Protein AF-A0A925VB32-F1 (afdb_monomer)

Foldseek 3Di:
DVQVVVLVVCVVVVHDAADDDDDPDPQQPPQDCSHVLVVLLVVLCVCVVVVDDDQAAEEAHPSRVNSCVSSVHDQDRYEYEDPCACPVHHHYDYDDCPVCVVVVVVDDDDDHPDDNPD

Nearest PDB structures (foldseek):
  6tzy-assembly4_D  TM=5.986E-01  e=8.937E-02  Tetrahymena thermophila
  3ix9-assembly1_A  TM=4.124E-01  e=2.245E+00  Streptococcus pneumoniae
  7ya2-assembly1_A  TM=4.731E-01  e=6.148E+00  Staphylococcus aureus subsp. aureus str. Newman
  2rfl-assembly2_B  TM=4.122E-01  e=8.043E+00  Agrobacterium fabrum str. C58

Solvent-accessible surface area (backbone atoms only — not comparable to full-atom values): 7063 Å² total; per-residue (Å²): 108,70,60,57,53,53,50,51,52,40,54,77,70,67,50,83,77,74,90,77,84,75,77,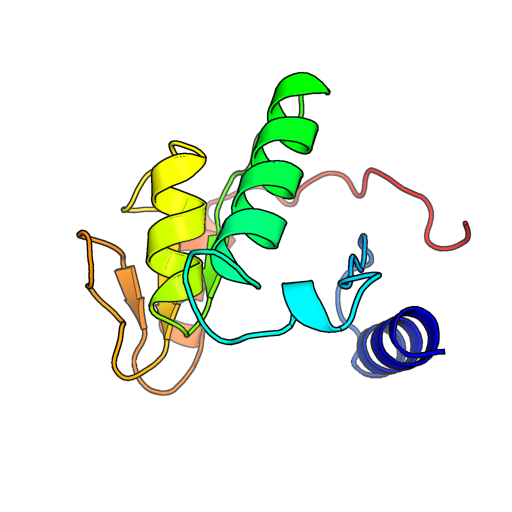92,47,80,69,35,65,39,97,39,56,91,13,36,12,42,53,50,21,54,52,50,45,51,40,46,73,72,70,51,80,83,83,61,49,80,44,55,46,68,37,43,53,51,16,41,53,74,53,66,53,58,35,88,41,24,38,19,36,53,96,43,30,38,52,94,61,22,37,57,29,71,97,53,70,70,81,50,44,69,63,54,74,75,49,80,81,75,77,72,89,60,75,96,84,124

Sequence (118 aa):
WLCEHSRTWLREGGYPPGVVHTTDRHREVAPRVDGVGRFKADFLARLHGAGYRIAAAYGNAATDVWAYAQAGLPVDHTFIIGPHGGDGGTVAIAGDWSAALPWARQHADAAVPIAADQ

Structure (mmCIF, N/CA/C/O backbone):
data_AF-A0A925VB32-F1
#
_entry.id   AF-A0A925VB32-F1
#
loop_
_atom_site.group_PDB
_atom_site.id
_atom_site.type_symbol
_atom_site.label_atom_id
_atom_site.label_alt_id
_atom_site.label_comp_id
_atom_site.label_asym_id
_atom_site.label_entity_id
_atom_site.label_seq_id
_atom_site.pdbx_PDB_ins_code
_atom_site.Cartn_x
_atom_site.Cartn_y
_atom_site.Cartn_z
_atom_site.occupancy
_atom_site.B_iso_or_equiv
_atom_site.auth_seq_id
_atom_site.auth_comp_id
_atom_site.auth_asym_id
_atom_site.auth_atom_id
_atom_site.pdbx_PDB_model_num
ATOM 1 N N . TRP A 1 1 ? 18.145 3.883 8.627 1.00 67.69 1 TRP A N 1
ATOM 2 C CA . TRP A 1 1 ? 18.427 4.756 7.472 1.00 67.69 1 TRP A CA 1
ATOM 3 C C . TRP A 1 1 ? 17.230 4.885 6.527 1.00 67.69 1 TRP A C 1
ATOM 5 O O . TRP A 1 1 ? 16.655 5.961 6.510 1.00 67.69 1 TRP A O 1
ATOM 15 N N . LEU A 1 2 ? 16.786 3.838 5.806 1.00 78.38 2 LEU A N 1
ATOM 16 C CA . LEU A 1 2 ? 15.690 3.984 4.823 1.00 78.38 2 LEU A CA 1
ATOM 17 C C . LEU A 1 2 ? 14.362 4.440 5.459 1.00 78.38 2 LEU A C 1
ATOM 19 O O . LEU A 1 2 ? 13.791 5.427 5.010 1.00 78.38 2 LEU A O 1
ATOM 23 N N . CYS A 1 3 ? 13.921 3.798 6.551 1.00 85.00 3 CYS A N 1
ATOM 24 C CA . CYS A 1 3 ? 12.722 4.224 7.290 1.00 85.00 3 CYS A CA 1
ATOM 25 C C . CYS A 1 3 ? 12.764 5.698 7.700 1.00 85.00 3 CYS A C 1
ATOM 27 O O . CYS A 1 3 ? 11.782 6.412 7.540 1.00 85.00 3 CYS A O 1
ATOM 29 N N . GLU A 1 4 ? 13.892 6.146 8.245 1.00 86.25 4 GLU A N 1
ATOM 30 C CA . GLU A 1 4 ? 14.067 7.514 8.734 1.00 86.25 4 GLU A CA 1
ATOM 31 C C . GLU A 1 4 ? 13.993 8.525 7.588 1.00 86.25 4 GLU A C 1
ATOM 33 O O . GLU A 1 4 ? 13.263 9.50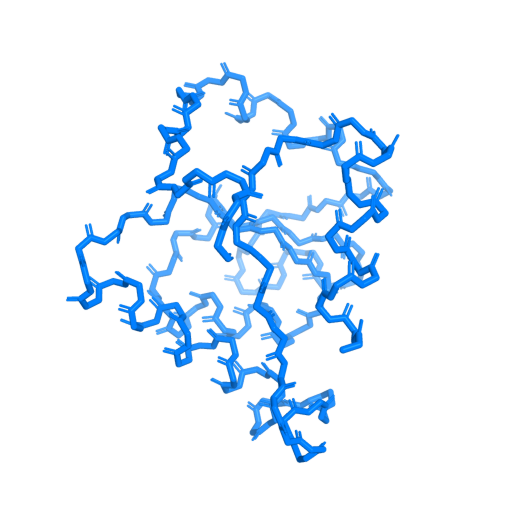8 7.680 1.00 86.25 4 GLU A O 1
ATOM 38 N N . HIS A 1 5 ? 14.672 8.246 6.474 1.00 89.69 5 HIS A N 1
ATOM 39 C CA . HIS A 1 5 ? 14.655 9.123 5.308 1.00 89.69 5 HIS A CA 1
ATOM 40 C C . HIS A 1 5 ? 13.253 9.213 4.687 1.00 89.69 5 HIS A C 1
ATOM 42 O O . HIS A 1 5 ? 12.776 10.307 4.394 1.00 89.69 5 HIS A O 1
ATOM 48 N N . SER A 1 6 ? 12.550 8.081 4.562 1.00 92.25 6 SER A N 1
ATOM 49 C CA . SER A 1 6 ? 11.164 8.050 4.083 1.00 92.25 6 SER A CA 1
ATOM 50 C C . SER A 1 6 ? 10.207 8.806 5.009 1.00 92.25 6 SER A C 1
ATOM 52 O O . SER A 1 6 ? 9.357 9.548 4.525 1.00 92.25 6 SER A O 1
ATOM 54 N N . ARG A 1 7 ? 10.352 8.668 6.336 1.00 91.56 7 ARG A N 1
ATOM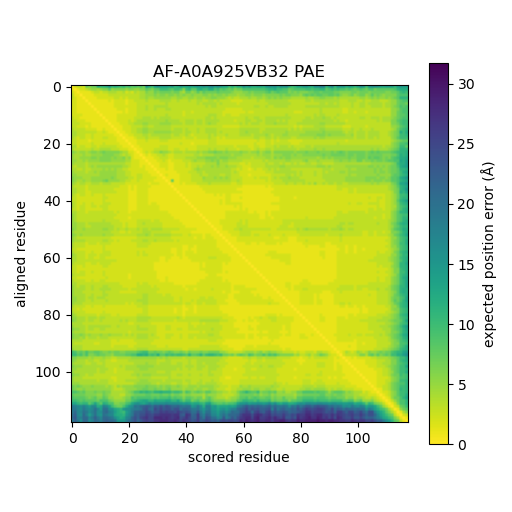 55 C CA . ARG A 1 7 ? 9.544 9.419 7.315 1.00 91.56 7 ARG A CA 1
ATOM 56 C C . ARG A 1 7 ? 9.783 10.922 7.210 1.00 91.56 7 ARG A C 1
ATOM 58 O O . ARG A 1 7 ? 8.820 11.683 7.208 1.00 91.56 7 ARG A O 1
ATOM 65 N N . THR A 1 8 ? 11.042 11.345 7.096 1.00 92.75 8 THR A N 1
ATOM 66 C CA . THR A 1 8 ? 11.391 12.761 6.926 1.00 92.75 8 THR A CA 1
ATOM 67 C C . THR A 1 8 ? 10.775 13.329 5.654 1.00 92.75 8 THR A C 1
ATOM 69 O O . THR A 1 8 ? 10.094 14.346 5.731 1.00 92.75 8 THR A O 1
ATOM 72 N N . TRP A 1 9 ? 10.912 12.630 4.524 1.00 94.81 9 TRP A N 1
ATOM 73 C CA . TRP A 1 9 ? 10.319 13.055 3.255 1.00 94.81 9 TRP A CA 1
ATOM 74 C C . TRP A 1 9 ? 8.788 13.190 3.333 1.00 94.81 9 TRP A C 1
ATOM 76 O O . TRP A 1 9 ? 8.234 14.194 2.890 1.00 94.81 9 TRP A O 1
ATOM 86 N N . LEU A 1 10 ? 8.096 12.225 3.955 1.00 94.44 10 LEU A N 1
ATOM 87 C CA . LEU A 1 10 ? 6.641 12.290 4.158 1.00 94.44 10 LEU A CA 1
ATOM 88 C C . LEU A 1 10 ? 6.239 13.490 5.027 1.00 94.44 10 LEU A C 1
ATOM 90 O O . LEU A 1 10 ? 5.285 14.198 4.710 1.00 94.44 10 LEU A O 1
ATOM 94 N N . ARG A 1 11 ? 6.981 13.750 6.105 1.00 93.06 11 ARG A N 1
ATOM 95 C CA . ARG A 1 11 ? 6.716 14.887 6.992 1.00 93.06 11 ARG A CA 1
ATOM 96 C C . ARG A 1 11 ? 6.926 16.224 6.282 1.00 93.06 11 ARG A C 1
ATOM 98 O O . ARG A 1 11 ? 6.081 17.104 6.395 1.00 93.06 11 ARG A O 1
ATOM 105 N N . GLU A 1 12 ? 8.027 16.378 5.550 1.00 95.44 12 GLU A N 1
ATOM 106 C CA . GLU A 1 12 ? 8.331 17.597 4.783 1.00 95.44 12 GLU A CA 1
ATOM 107 C C . GLU A 1 12 ? 7.321 17.839 3.655 1.00 95.44 12 GLU A C 1
ATOM 109 O O . GLU A 1 12 ? 6.992 18.984 3.357 1.00 95.44 12 GLU A O 1
ATOM 114 N N . GLY A 1 13 ? 6.771 16.767 3.077 1.00 95.75 13 GLY A N 1
ATOM 115 C CA . GLY A 1 13 ? 5.684 16.833 2.101 1.00 95.75 13 GLY A CA 1
ATOM 116 C C . GLY A 1 13 ? 4.300 17.130 2.692 1.00 95.75 13 GLY A C 1
ATOM 117 O O . GLY A 1 13 ? 3.340 17.225 1.932 1.00 95.75 13 GLY A O 1
ATOM 118 N N . GLY A 1 14 ? 4.168 17.255 4.018 1.00 94.56 14 GLY A N 1
ATOM 119 C CA . GLY A 1 14 ? 2.891 17.528 4.684 1.00 94.56 14 GLY A CA 1
ATOM 120 C C . GLY A 1 14 ? 1.912 16.348 4.688 1.00 94.56 14 GLY A C 1
ATOM 121 O O . GLY A 1 14 ? 0.706 16.561 4.814 1.00 94.56 14 GLY A O 1
ATOM 122 N N . TYR A 1 15 ? 2.400 15.111 4.537 1.00 92.00 15 TYR A N 1
ATOM 123 C CA . TYR A 1 15 ? 1.552 13.920 4.604 1.00 92.00 15 TYR A CA 1
ATOM 124 C C . TYR A 1 15 ? 1.056 13.671 6.040 1.00 92.00 15 TYR A C 1
ATOM 126 O O . TYR A 1 15 ? 1.775 13.973 7.000 1.00 92.00 15 TYR A O 1
ATOM 134 N N . PRO A 1 16 ? -0.142 13.076 6.216 1.00 88.69 16 PRO A N 1
ATOM 135 C CA . PRO A 1 16 ? -0.620 12.663 7.531 1.00 88.69 16 PRO A CA 1
ATOM 136 C C . PRO A 1 16 ? 0.378 11.728 8.239 1.00 88.69 16 PRO A C 1
ATOM 138 O O . PRO A 1 16 ? 0.991 10.877 7.585 1.00 88.69 16 PRO A O 1
ATOM 141 N N . PRO A 1 17 ? 0.547 11.847 9.568 1.00 85.75 17 PRO A N 1
ATOM 142 C CA . PRO A 1 17 ? 1.458 10.991 10.322 1.00 85.75 17 PRO A CA 1
ATOM 143 C C . PRO A 1 17 ? 0.998 9.526 10.310 1.00 85.75 17 PRO A C 1
ATOM 145 O O . PRO A 1 17 ? -0.196 9.227 10.343 1.00 8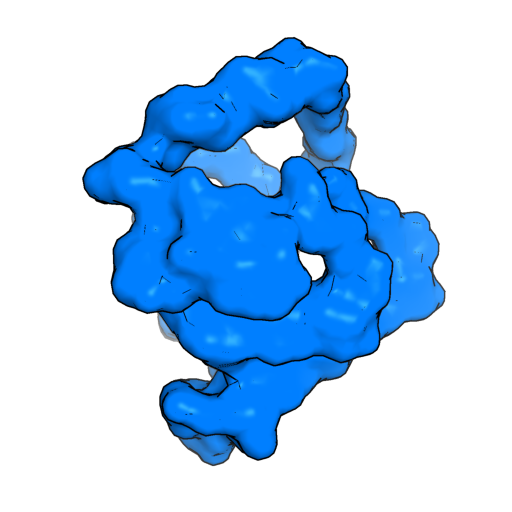5.75 17 PRO A O 1
ATOM 148 N N . GLY A 1 18 ? 1.957 8.598 10.309 1.00 85.81 18 GLY A N 1
ATOM 149 C CA . GLY A 1 18 ? 1.671 7.166 10.300 1.00 85.81 18 GLY A CA 1
ATOM 150 C C . GLY A 1 18 ? 2.921 6.289 10.337 1.00 85.81 18 GLY A C 1
ATOM 151 O O . GLY A 1 18 ? 4.057 6.767 10.305 1.00 85.81 18 GLY A O 1
ATOM 152 N N . VAL A 1 19 ? 2.703 4.974 10.405 1.00 87.88 19 VAL A N 1
ATOM 153 C CA . VAL A 1 19 ? 3.785 3.982 10.440 1.00 87.88 19 VAL A CA 1
ATOM 154 C C . VAL A 1 19 ? 4.409 3.822 9.060 1.00 87.88 19 VAL A C 1
ATOM 156 O O . VAL A 1 19 ? 3.732 3.477 8.096 1.00 87.88 19 VAL A O 1
ATOM 159 N N . VAL A 1 20 ? 5.732 3.961 8.999 1.00 91.25 20 VAL A N 1
ATOM 160 C CA . VAL A 1 20 ? 6.539 3.487 7.868 1.00 91.25 20 VAL A CA 1
ATOM 161 C C . VAL A 1 20 ? 7.172 2.157 8.255 1.00 91.25 20 VAL A C 1
ATOM 163 O O . VAL A 1 20 ? 7.964 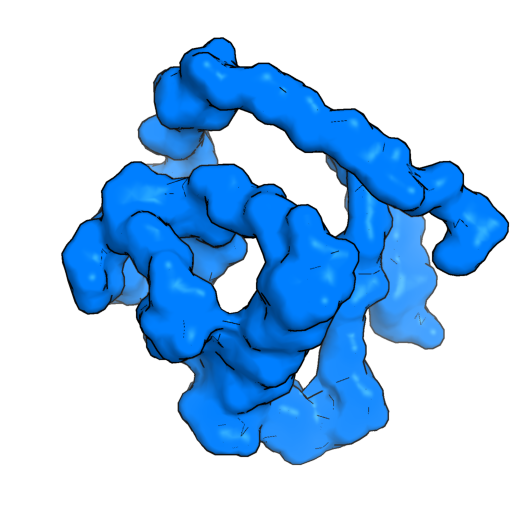2.106 9.203 1.00 91.25 20 VAL A O 1
ATOM 166 N N . HIS A 1 21 ? 6.819 1.104 7.516 1.00 91.00 21 HIS A N 1
ATOM 167 C CA . HIS A 1 21 ? 7.354 -0.246 7.668 1.00 91.00 21 HIS A CA 1
ATOM 168 C C . HIS A 1 21 ? 8.080 -0.657 6.385 1.00 91.00 21 HIS A C 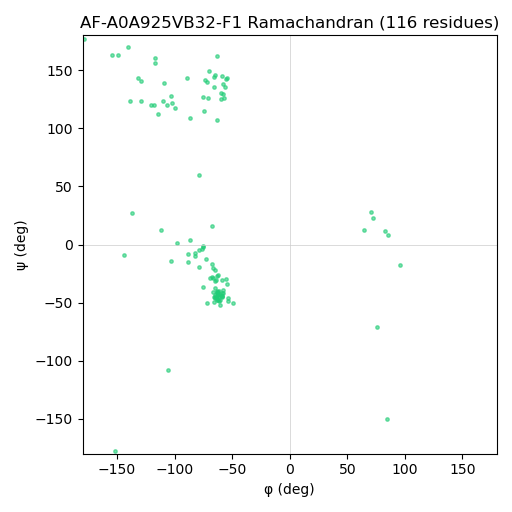1
ATOM 170 O O . HIS A 1 21 ? 7.481 -0.692 5.310 1.00 91.00 21 HIS A O 1
ATOM 176 N N . THR A 1 22 ? 9.373 -0.948 6.493 1.00 92.31 22 THR A N 1
ATOM 177 C CA . THR A 1 22 ? 10.197 -1.410 5.371 1.00 92.31 22 THR A CA 1
ATOM 178 C C . THR A 1 22 ? 10.710 -2.813 5.634 1.00 92.31 22 THR A C 1
ATOM 180 O O . THR A 1 22 ? 10.757 -3.255 6.778 1.00 92.31 22 THR A O 1
ATOM 183 N N . THR A 1 23 ? 11.125 -3.495 4.572 1.00 91.62 23 THR A N 1
ATOM 184 C CA . THR A 1 23 ? 11.809 -4.786 4.665 1.00 91.62 23 THR A CA 1
ATOM 185 C C . THR A 1 23 ? 13.087 -4.674 5.489 1.00 91.62 23 THR A C 1
ATOM 187 O O . THR A 1 23 ? 13.811 -3.685 5.349 1.00 91.62 23 THR A O 1
ATOM 190 N N . ASP A 1 24 ? 13.416 -5.721 6.241 1.00 86.94 24 ASP A N 1
ATOM 191 C CA . ASP A 1 24 ? 14.635 -5.779 7.056 1.00 86.94 24 ASP A CA 1
ATOM 192 C C . ASP A 1 24 ? 15.719 -6.653 6.407 1.00 86.94 24 ASP A C 1
ATOM 194 O O . ASP A 1 24 ? 16.884 -6.625 6.810 1.00 86.94 24 ASP A O 1
ATOM 198 N N . ARG A 1 25 ? 15.357 -7.453 5.391 1.00 88.75 25 ARG A N 1
ATOM 199 C CA . ARG A 1 25 ? 16.274 -8.379 4.709 1.00 88.75 25 ARG A CA 1
ATOM 200 C C . ARG A 1 25 ? 16.228 -8.199 3.198 1.00 88.75 25 ARG A C 1
ATOM 202 O O . ARG A 1 25 ? 15.163 -8.123 2.601 1.00 88.75 25 ARG A O 1
ATOM 209 N N . HIS A 1 26 ? 17.383 -8.285 2.538 1.00 89.81 26 HIS A N 1
ATOM 210 C CA . HIS A 1 26 ? 17.476 -8.162 1.074 1.00 89.81 26 HIS A CA 1
ATOM 211 C C . HIS A 1 26 ? 16.576 -9.136 0.298 1.00 89.81 26 HIS A C 1
ATOM 213 O O . HIS A 1 26 ? 16.045 -8.799 -0.752 1.00 89.81 26 HIS A O 1
ATOM 219 N N . ARG A 1 27 ? 16.360 -10.349 0.811 1.00 89.75 27 ARG A N 1
ATOM 220 C CA . ARG A 1 27 ? 15.471 -11.319 0.152 1.00 89.75 27 ARG A CA 1
ATOM 221 C C . ARG A 1 27 ? 14.011 -10.851 0.080 1.00 89.75 27 ARG A C 1
ATOM 223 O O . ARG A 1 27 ? 13.291 -11.265 -0.820 1.00 89.75 27 ARG A O 1
ATOM 230 N N . GLU A 1 28 ? 13.590 -10.002 1.016 1.00 92.69 28 GLU A N 1
ATOM 231 C CA . GLU A 1 28 ? 12.218 -9.500 1.121 1.00 92.69 28 GLU A CA 1
ATOM 232 C C . GLU A 1 28 ? 11.942 -8.384 0.111 1.00 92.69 28 GLU A C 1
ATOM 234 O O . GLU A 1 28 ? 10.787 -8.148 -0.205 1.00 92.69 28 GLU A O 1
ATOM 239 N N . VAL A 1 29 ? 12.964 -7.720 -0.444 1.00 92.31 29 VAL A N 1
ATOM 240 C CA . VAL A 1 29 ? 12.755 -6.663 -1.454 1.00 92.31 29 VAL A CA 1
ATOM 241 C C . VAL A 1 29 ? 12.548 -7.218 -2.868 1.00 92.31 29 VAL A C 1
ATOM 243 O O . VAL A 1 29 ? 12.175 -6.481 -3.777 1.00 92.31 29 VAL A O 1
ATOM 246 N N . ALA A 1 30 ? 12.769 -8.519 -3.086 1.00 95.00 30 ALA A N 1
ATOM 247 C CA . ALA A 1 30 ? 12.617 -9.114 -4.410 1.00 95.00 30 ALA A CA 1
ATOM 248 C C . ALA A 1 30 ? 11.179 -8.894 -4.941 1.00 95.00 30 ALA A C 1
ATOM 250 O O . ALA A 1 30 ? 10.229 -9.224 -4.221 1.00 95.00 30 ALA A O 1
ATOM 251 N N . PRO A 1 31 ? 10.996 -8.380 -6.179 1.00 94.06 31 PRO A N 1
ATOM 252 C CA . PRO A 1 31 ? 9.696 -7.978 -6.732 1.00 94.06 31 PRO A CA 1
ATOM 253 C C . PRO A 1 31 ? 8.886 -9.191 -7.211 1.00 94.06 31 PRO A C 1
ATOM 255 O O . PRO A 1 31 ? 8.580 -9.359 -8.388 1.00 94.06 31 PRO A O 1
ATOM 258 N N . ARG A 1 32 ? 8.597 -10.092 -6.278 1.00 96.12 32 ARG A N 1
ATOM 259 C CA . ARG A 1 32 ? 7.931 -11.375 -6.487 1.00 96.12 32 ARG A CA 1
ATOM 260 C C . ARG A 1 32 ? 7.134 -11.755 -5.247 1.00 96.12 32 ARG A C 1
ATOM 262 O O . ARG A 1 32 ? 7.340 -11.204 -4.163 1.00 96.12 32 ARG A O 1
ATOM 269 N N . VAL A 1 33 ? 6.217 -12.701 -5.416 1.00 94.75 33 VAL A N 1
ATOM 270 C CA . VAL A 1 33 ? 5.283 -13.123 -4.365 1.00 94.75 33 VAL A CA 1
ATOM 271 C C . VAL A 1 33 ? 6.006 -13.663 -3.129 1.00 94.75 33 VAL A C 1
ATOM 273 O O . VAL A 1 33 ? 5.664 -13.273 -2.023 1.00 94.75 33 VAL A O 1
ATOM 276 N N . ASP A 1 34 ? 7.043 -14.483 -3.287 1.00 94.00 34 ASP A N 1
ATOM 277 C CA . ASP A 1 34 ? 7.841 -15.029 -2.176 1.00 94.00 34 ASP A CA 1
ATOM 278 C C . ASP A 1 34 ? 8.834 -14.020 -1.556 1.00 94.00 34 ASP A C 1
ATOM 280 O O . ASP A 1 34 ? 9.490 -14.337 -0.565 1.00 94.00 34 ASP A O 1
ATOM 284 N N . GLY A 1 35 ? 8.935 -12.810 -2.117 1.00 96.12 35 GLY A N 1
ATOM 285 C CA . GLY A 1 35 ? 9.695 -11.678 -1.582 1.00 96.12 35 GLY A CA 1
ATOM 286 C C . GLY A 1 35 ? 8.771 -10.612 -0.995 1.00 96.12 35 GLY A C 1
ATOM 287 O O . GLY A 1 35 ? 8.162 -10.810 0.059 1.00 96.12 35 GLY A O 1
ATOM 288 N N . VAL A 1 36 ? 8.650 -9.477 -1.690 1.00 96.88 36 VAL A N 1
ATOM 289 C CA . VAL A 1 36 ? 7.934 -8.295 -1.180 1.00 96.88 36 VAL A CA 1
ATOM 290 C C . VAL A 1 36 ? 6.433 -8.533 -1.024 1.00 96.88 36 VAL A C 1
ATOM 292 O O . VAL A 1 36 ? 5.814 -7.958 -0.129 1.00 96.88 36 VAL A O 1
ATOM 295 N N . GLY A 1 37 ? 5.850 -9.420 -1.841 1.00 97.50 37 GLY A N 1
ATOM 296 C CA . GLY A 1 37 ? 4.452 -9.827 -1.692 1.00 97.50 37 GLY A CA 1
ATOM 297 C C . GLY A 1 37 ? 4.206 -10.485 -0.334 1.00 97.50 37 GLY A C 1
ATOM 298 O O . GLY A 1 37 ? 3.341 -10.045 0.423 1.00 97.50 37 GLY A O 1
ATOM 299 N N . ARG A 1 38 ? 5.011 -11.496 0.015 1.00 97.44 38 ARG A N 1
ATOM 300 C CA . ARG A 1 38 ? 4.919 -12.223 1.286 1.00 97.44 38 ARG A CA 1
ATOM 301 C C . ARG A 1 38 ? 5.162 -11.312 2.479 1.00 97.44 38 ARG A C 1
ATOM 303 O O . ARG A 1 38 ? 4.373 -11.343 3.416 1.00 97.44 38 ARG A O 1
ATOM 310 N N . PHE A 1 39 ? 6.189 -10.468 2.407 1.00 97.00 39 PHE A N 1
ATOM 311 C CA . PHE A 1 39 ? 6.478 -9.473 3.440 1.00 97.00 39 PHE A CA 1
ATOM 312 C C . PHE A 1 39 ? 5.258 -8.585 3.739 1.00 97.00 39 PHE A C 1
ATOM 314 O O . PHE A 1 39 ? 4.860 -8.444 4.896 1.00 97.00 39 PHE A O 1
ATOM 321 N N . LYS A 1 40 ? 4.616 -8.039 2.696 1.00 97.69 40 LYS A N 1
ATOM 322 C CA . LYS A 1 40 ? 3.408 -7.214 2.842 1.00 97.69 40 LYS A CA 1
ATOM 323 C C . LYS A 1 40 ? 2.245 -8.016 3.429 1.00 97.69 40 LYS A C 1
ATOM 325 O O . LYS A 1 40 ? 1.627 -7.557 4.384 1.00 97.69 40 LYS A O 1
ATOM 330 N N . ALA A 1 41 ? 1.974 -9.214 2.910 1.00 97.75 41 ALA A N 1
ATOM 331 C CA . ALA A 1 41 ? 0.887 -10.064 3.399 1.00 97.75 41 ALA A CA 1
ATOM 332 C C . ALA A 1 41 ? 1.046 -10.419 4.889 1.00 97.75 41 ALA A C 1
ATOM 334 O O . ALA A 1 41 ? 0.090 -10.307 5.655 1.00 97.75 41 ALA A O 1
ATOM 335 N N . ASP A 1 42 ? 2.259 -10.785 5.315 1.00 96.31 42 ASP A N 1
ATOM 336 C CA . ASP A 1 42 ? 2.552 -11.127 6.711 1.00 96.31 42 ASP A CA 1
ATOM 337 C C . ASP A 1 42 ? 2.379 -9.910 7.640 1.00 96.31 42 ASP A C 1
ATOM 339 O O . ASP A 1 42 ? 1.849 -10.040 8.747 1.00 96.31 42 ASP A O 1
ATOM 343 N N . PHE A 1 43 ? 2.755 -8.706 7.191 1.00 95.88 43 PHE A N 1
ATOM 344 C CA . PHE A 1 43 ? 2.527 -7.480 7.959 1.00 95.88 43 PHE A CA 1
ATOM 345 C C . PHE A 1 43 ? 1.034 -7.149 8.111 1.00 95.88 43 PHE A C 1
ATOM 347 O O . PHE A 1 43 ? 0.582 -6.858 9.219 1.00 95.88 43 PHE A O 1
ATOM 354 N N . LEU A 1 44 ? 0.249 -7.243 7.034 1.00 96.62 44 LEU A N 1
ATOM 355 C CA . LEU A 1 44 ? -1.201 -7.009 7.083 1.00 96.62 44 LEU A CA 1
ATOM 356 C C . LEU A 1 44 ? -1.897 -8.026 8.002 1.00 96.62 44 LEU A C 1
ATOM 358 O O . LEU A 1 44 ? -2.735 -7.648 8.820 1.00 96.62 44 LEU A O 1
ATOM 362 N N . ALA A 1 45 ? -1.492 -9.299 7.945 1.00 95.31 45 ALA A N 1
ATOM 363 C CA . ALA A 1 45 ? -1.989 -10.334 8.848 1.00 95.31 45 ALA A CA 1
ATOM 364 C C . ALA A 1 45 ? -1.660 -10.026 10.320 1.00 95.31 45 ALA A C 1
ATOM 366 O O . ALA A 1 45 ? -2.507 -10.208 11.197 1.00 95.31 45 ALA A O 1
ATOM 367 N N . ARG A 1 46 ? -0.460 -9.502 10.604 1.00 94.75 46 ARG A N 1
ATOM 368 C CA . ARG A 1 46 ? -0.081 -9.048 11.951 1.00 94.75 46 ARG A CA 1
ATOM 369 C C . ARG A 1 46 ? -0.950 -7.882 12.432 1.00 94.75 46 ARG A C 1
ATOM 371 O O . ARG A 1 46 ? -1.324 -7.872 13.602 1.00 94.75 46 ARG A O 1
ATOM 378 N N . LEU A 1 47 ? -1.286 -6.925 11.564 1.00 93.62 47 LEU A N 1
ATOM 379 C CA . LEU A 1 47 ? -2.194 -5.825 11.913 1.00 93.62 47 LEU A CA 1
ATOM 380 C C . LEU A 1 47 ? -3.598 -6.342 12.249 1.00 93.62 47 LEU A C 1
ATOM 382 O O . LEU A 1 47 ? -4.143 -5.972 13.289 1.00 93.62 47 LEU A O 1
ATOM 386 N N . HIS A 1 48 ? -4.147 -7.250 11.439 1.00 92.88 48 HIS A N 1
ATOM 387 C CA . HIS A 1 48 ? -5.424 -7.905 11.742 1.00 92.88 48 HIS A CA 1
ATOM 388 C C . HIS A 1 48 ? -5.380 -8.665 13.074 1.00 92.88 48 HIS A C 1
ATOM 390 O O . HIS A 1 48 ? -6.275 -8.507 13.901 1.00 92.88 48 HIS A O 1
ATOM 396 N N . GLY A 1 49 ? -4.313 -9.430 13.328 1.00 93.38 49 GLY A N 1
ATOM 397 C CA . GLY A 1 49 ? -4.124 -10.145 14.594 1.00 93.38 49 GLY A CA 1
ATOM 398 C C . GLY A 1 49 ? -4.017 -9.227 15.818 1.00 93.38 49 GLY A C 1
ATOM 399 O O . GLY A 1 49 ? -4.373 -9.636 16.919 1.00 93.38 49 GLY A O 1
ATOM 400 N N . ALA A 1 50 ? -3.577 -7.981 15.631 1.00 93.12 50 ALA A N 1
ATOM 401 C CA . ALA A 1 50 ? -3.542 -6.950 16.667 1.00 93.12 50 ALA A CA 1
ATOM 402 C C . ALA A 1 50 ? -4.860 -6.153 16.795 1.00 93.12 50 ALA A C 1
ATOM 404 O O . ALA A 1 50 ? -4.931 -5.217 17.588 1.00 93.12 50 ALA A O 1
ATOM 405 N N . GLY A 1 51 ? -5.904 -6.511 16.038 1.00 92.56 51 GLY A N 1
ATOM 406 C CA . GLY A 1 51 ? -7.226 -5.883 16.104 1.00 92.56 51 GLY A CA 1
ATOM 407 C C . GLY A 1 51 ? -7.389 -4.629 15.242 1.00 92.56 51 GLY A C 1
ATOM 408 O O . GLY A 1 51 ? -8.420 -3.962 15.330 1.00 92.56 51 GLY A O 1
ATOM 409 N N . TYR A 1 52 ? -6.411 -4.295 14.394 1.00 91.06 52 TYR A N 1
ATOM 410 C CA . TYR A 1 52 ? -6.565 -3.195 13.446 1.00 91.06 52 TYR A CA 1
ATOM 411 C C . TYR A 1 52 ? -7.501 -3.590 12.306 1.00 91.06 52 TYR A C 1
ATOM 413 O O . TYR A 1 52 ? -7.438 -4.700 11.778 1.00 91.06 52 TYR A O 1
ATOM 421 N N . ARG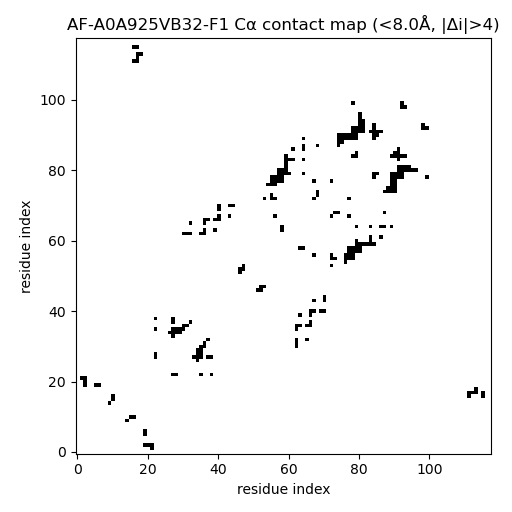 A 1 53 ? -8.325 -2.635 11.874 1.00 91.31 53 ARG A N 1
ATOM 422 C CA . ARG A 1 53 ? -9.132 -2.744 10.659 1.00 91.31 53 ARG A CA 1
ATOM 423 C C . ARG A 1 53 ? -8.481 -1.934 9.547 1.00 91.31 53 ARG A C 1
ATOM 425 O O . ARG A 1 53 ? -8.319 -0.723 9.682 1.00 91.31 53 ARG A O 1
ATOM 432 N N . ILE A 1 54 ? -8.160 -2.591 8.439 1.00 93.00 54 ILE A N 1
ATOM 433 C CA . ILE A 1 54 ? -7.623 -1.933 7.247 1.00 93.00 54 ILE A CA 1
ATOM 434 C C . ILE A 1 54 ? -8.810 -1.467 6.404 1.00 93.00 54 ILE A C 1
ATOM 436 O O . ILE A 1 54 ? -9.558 -2.280 5.871 1.00 93.00 54 ILE A O 1
ATOM 440 N N . ALA A 1 55 ? -9.038 -0.153 6.358 1.00 93.75 55 ALA A N 1
ATOM 441 C CA . ALA A 1 55 ? -10.210 0.417 5.691 1.00 93.75 55 ALA A CA 1
ATOM 442 C C . ALA A 1 55 ? -10.088 0.409 4.159 1.00 93.75 55 ALA A C 1
ATOM 444 O O . ALA A 1 55 ? -11.084 0.179 3.477 1.00 93.75 55 ALA A O 1
ATOM 445 N N . ALA A 1 56 ? -8.877 0.649 3.655 1.00 95.88 56 ALA A N 1
ATOM 446 C CA . ALA A 1 56 ? -8.516 0.597 2.244 1.00 95.88 56 ALA A CA 1
ATOM 447 C C . ALA A 1 56 ? -7.023 0.309 2.077 1.00 95.88 56 ALA A C 1
ATOM 449 O O . ALA A 1 56 ? -6.235 0.493 3.010 1.00 95.88 56 ALA A O 1
ATOM 450 N N . ALA A 1 57 ? -6.643 -0.101 0.870 1.00 97.31 57 ALA A N 1
ATOM 451 C CA . ALA A 1 57 ? -5.260 -0.329 0.480 1.00 97.31 57 ALA A CA 1
ATOM 452 C C . ALA A 1 57 ? -4.949 0.337 -0.864 1.00 97.31 57 ALA A C 1
ATOM 454 O O . ALA A 1 57 ? -5.787 0.354 -1.761 1.00 97.31 57 ALA A O 1
ATOM 455 N N . TYR A 1 58 ? -3.735 0.874 -0.993 1.00 97.81 58 TYR A N 1
ATOM 456 C CA . TYR A 1 58 ? -3.263 1.596 -2.173 1.00 97.81 58 TYR A CA 1
ATOM 457 C C . TYR A 1 58 ? -1.915 1.020 -2.604 1.00 97.81 58 TYR A C 1
ATOM 459 O O . TYR A 1 58 ? -0.980 0.993 -1.802 1.00 97.81 58 TYR A O 1
ATOM 467 N N . GLY A 1 59 ? -1.810 0.574 -3.854 1.00 97.94 59 GLY A N 1
ATOM 468 C CA . GLY A 1 59 ? -0.607 -0.067 -4.390 1.00 97.94 59 GLY A CA 1
ATOM 469 C C . GLY A 1 59 ? -0.451 0.129 -5.894 1.00 97.94 59 GLY A C 1
ATOM 470 O O . GLY A 1 59 ? -1.240 0.824 -6.530 1.00 97.94 59 GLY A O 1
ATOM 471 N N . ASN A 1 60 ? 0.585 -0.463 -6.479 1.00 98.06 60 ASN A N 1
ATOM 472 C CA . ASN A 1 60 ? 0.910 -0.263 -7.896 1.00 98.06 60 ASN A CA 1
ATOM 473 C C . ASN A 1 60 ? 1.464 -1.511 -8.599 1.00 98.06 60 ASN A C 1
ATOM 475 O O . ASN A 1 60 ? 1.650 -1.499 -9.814 1.00 98.06 60 ASN A O 1
ATOM 479 N N . ALA A 1 61 ? 1.769 -2.573 -7.855 1.00 98.06 61 ALA A N 1
ATOM 480 C CA . ALA A 1 61 ? 2.391 -3.777 -8.386 1.00 98.06 61 ALA A CA 1
ATOM 481 C C . ALA A 1 61 ? 1.485 -5.005 -8.243 1.00 98.06 61 ALA A C 1
ATOM 483 O O . ALA A 1 61 ? 0.688 -5.103 -7.311 1.00 98.06 61 ALA A O 1
ATOM 484 N N . ALA A 1 62 ? 1.699 -6.019 -9.085 1.00 98.12 62 ALA A N 1
ATOM 485 C CA . ALA A 1 62 ? 1.046 -7.323 -8.929 1.00 98.12 62 ALA A CA 1
ATOM 486 C C . ALA A 1 62 ? 1.288 -7.954 -7.540 1.00 98.12 62 ALA A C 1
ATOM 488 O O . ALA A 1 62 ? 0.440 -8.673 -7.014 1.00 98.12 62 ALA A O 1
ATOM 489 N N . THR A 1 63 ? 2.427 -7.662 -6.900 1.00 98.44 63 THR A N 1
ATOM 490 C CA . THR A 1 63 ? 2.703 -8.110 -5.525 1.00 98.44 63 THR A CA 1
ATOM 491 C C . THR A 1 63 ? 1.804 -7.445 -4.485 1.00 98.44 63 THR A C 1
ATOM 493 O O . THR A 1 63 ? 1.558 -8.054 -3.448 1.00 98.44 63 THR A O 1
ATOM 496 N N . ASP A 1 64 ? 1.322 -6.224 -4.743 1.00 98.56 64 ASP A N 1
ATOM 497 C CA . ASP A 1 64 ? 0.357 -5.535 -3.877 1.00 98.56 64 ASP A CA 1
ATOM 498 C C . ASP A 1 64 ? -1.012 -6.191 -3.990 1.00 98.56 64 ASP A C 1
ATOM 500 O O . ASP A 1 64 ? -1.574 -6.594 -2.977 1.00 98.56 64 ASP A O 1
ATOM 504 N N . VAL A 1 65 ? -1.485 -6.393 -5.227 1.00 98.50 65 VAL A N 1
ATOM 505 C CA . VAL A 1 65 ? -2.731 -7.121 -5.529 1.00 98.50 65 VAL A CA 1
ATOM 506 C C . VAL A 1 65 ? -2.751 -8.456 -4.785 1.00 98.50 65 VAL A C 1
ATOM 508 O O . VAL A 1 65 ? -3.695 -8.757 -4.055 1.00 98.50 65 VAL A O 1
ATOM 511 N N . TRP A 1 66 ? -1.671 -9.232 -4.912 1.00 98.56 66 TRP A N 1
ATOM 512 C CA . TRP A 1 66 ? -1.542 -10.510 -4.223 1.00 98.56 66 TRP A CA 1
ATOM 513 C C . TRP A 1 66 ? -1.552 -10.354 -2.697 1.00 98.56 66 TRP A C 1
ATOM 515 O O . TRP A 1 66 ? -2.291 -11.061 -2.017 1.00 98.56 66 TRP A O 1
ATOM 525 N N . ALA A 1 67 ? -0.771 -9.426 -2.137 1.00 98.50 67 ALA A N 1
ATOM 526 C CA . ALA A 1 67 ? -0.678 -9.253 -0.688 1.00 98.50 67 ALA A CA 1
ATOM 527 C C . ALA A 1 67 ? -2.014 -8.832 -0.056 1.00 98.50 67 ALA A C 1
ATOM 529 O O . ALA A 1 67 ? -2.387 -9.351 0.997 1.00 98.50 67 ALA A O 1
ATOM 530 N N . TYR A 1 68 ? -2.746 -7.927 -0.707 1.00 98.44 68 TYR A N 1
ATOM 531 C CA . TYR A 1 68 ? -4.058 -7.467 -0.256 1.00 98.44 68 TYR A CA 1
ATOM 532 C C . TYR A 1 68 ? -5.105 -8.581 -0.326 1.00 98.44 68 TYR A C 1
ATOM 534 O O . TYR A 1 68 ? -5.859 -8.764 0.632 1.00 98.44 68 TYR A O 1
ATOM 542 N N . ALA A 1 69 ? -5.090 -9.391 -1.390 1.00 98.06 69 ALA A N 1
ATOM 543 C CA . ALA A 1 69 ? -5.955 -10.562 -1.506 1.00 98.06 69 ALA A CA 1
ATOM 544 C C . ALA A 1 69 ? -5.670 -11.600 -0.405 1.00 98.06 69 ALA A C 1
ATOM 546 O O . ALA A 1 69 ? -6.597 -12.098 0.231 1.00 98.06 69 ALA A O 1
ATOM 547 N N . GLN A 1 70 ? -4.395 -11.877 -0.108 1.00 97.81 70 GLN A N 1
ATOM 548 C CA . GLN A 1 70 ? -4.015 -12.792 0.976 1.00 97.81 70 GLN A CA 1
ATOM 549 C C . GLN A 1 70 ? -4.424 -12.289 2.362 1.00 97.81 70 GLN A C 1
ATOM 551 O O . GLN A 1 70 ? -4.707 -13.095 3.246 1.00 97.81 70 GLN A O 1
ATOM 556 N N . ALA A 1 71 ? -4.457 -10.971 2.555 1.00 95.62 71 ALA A N 1
ATOM 557 C CA . ALA A 1 71 ? -4.952 -10.353 3.777 1.00 95.62 71 ALA A CA 1
ATOM 558 C C . ALA A 1 71 ? -6.491 -10.306 3.850 1.00 95.62 71 ALA A C 1
ATOM 560 O O . ALA A 1 71 ? -7.028 -9.898 4.878 1.00 95.62 71 ALA A O 1
ATOM 561 N N . GLY A 1 72 ? -7.202 -10.732 2.797 1.00 95.38 72 GLY A N 1
ATOM 562 C CA . GLY A 1 72 ? -8.663 -10.724 2.737 1.00 95.38 72 GLY A CA 1
ATOM 563 C C . GLY A 1 72 ? -9.259 -9.321 2.625 1.00 95.38 72 GLY A C 1
ATOM 564 O O . GLY A 1 72 ? -10.366 -9.094 3.111 1.00 95.38 72 GLY A O 1
ATOM 565 N N . LEU A 1 73 ? -8.525 -8.367 2.041 1.00 96.75 73 LEU A N 1
ATOM 566 C CA . LEU A 1 73 ? -9.026 -7.005 1.875 1.00 96.75 73 LEU A CA 1
ATOM 567 C C . LEU A 1 73 ? -10.115 -6.948 0.790 1.00 96.75 73 LEU A C 1
ATOM 569 O O . LEU A 1 73 ? -9.964 -7.596 -0.249 1.00 96.75 73 LEU A O 1
ATOM 573 N N . PRO A 1 74 ? -11.197 -6.169 0.993 1.00 96.25 74 PRO A N 1
ATOM 574 C CA . PRO A 1 74 ? -12.222 -5.976 -0.026 1.00 96.25 74 PRO A CA 1
ATOM 575 C C . PRO A 1 74 ? -11.628 -5.357 -1.295 1.00 96.25 74 PRO A C 1
ATOM 577 O O . PRO A 1 74 ? -10.903 -4.358 -1.242 1.00 96.25 74 PRO A O 1
ATOM 580 N N . VAL A 1 75 ? -11.922 -5.959 -2.446 1.00 97.50 75 VAL A N 1
ATOM 581 C CA . VAL A 1 75 ? -11.341 -5.544 -3.733 1.00 97.50 75 VAL A CA 1
ATOM 582 C C . VAL A 1 75 ? -11.862 -4.180 -4.196 1.00 97.50 75 VAL A C 1
ATOM 584 O O . VAL A 1 75 ? -11.123 -3.415 -4.806 1.00 97.50 75 VAL A O 1
ATOM 587 N N . ASP A 1 76 ? -13.086 -3.823 -3.810 1.00 96.62 76 ASP A N 1
ATOM 588 C CA . ASP A 1 76 ? -13.709 -2.516 -4.036 1.00 96.62 76 ASP A CA 1
ATOM 589 C C . ASP A 1 76 ? -13.123 -1.397 -3.154 1.00 96.62 76 ASP A C 1
ATOM 591 O O . ASP A 1 76 ? -13.362 -0.218 -3.412 1.00 96.62 76 ASP A O 1
ATOM 595 N N . HIS A 1 77 ? -12.328 -1.745 -2.137 1.00 96.19 77 HIS A N 1
ATOM 596 C CA . HIS A 1 77 ? -11.574 -0.819 -1.279 1.00 96.19 77 HIS A CA 1
ATOM 597 C C . HIS A 1 77 ? -10.053 -0.937 -1.490 1.00 96.19 77 HIS A C 1
ATOM 599 O O . HIS A 1 77 ? -9.249 -0.437 -0.696 1.00 96.19 77 HIS A O 1
ATOM 605 N N . THR A 1 78 ? -9.646 -1.634 -2.550 1.00 98.25 78 THR A N 1
ATOM 606 C CA . THR A 1 78 ? -8.248 -1.852 -2.906 1.00 98.25 78 THR A CA 1
ATOM 607 C C . THR A 1 78 ? -7.962 -1.144 -4.221 1.00 98.25 78 THR A C 1
ATOM 609 O O . THR A 1 78 ? -8.474 -1.535 -5.264 1.00 98.25 78 THR A O 1
ATOM 612 N N . PHE A 1 79 ? -7.138 -0.103 -4.177 1.00 98.50 79 PHE A N 1
ATOM 613 C CA . PHE A 1 79 ? -6.864 0.793 -5.296 1.00 98.50 79 PHE A CA 1
ATOM 614 C C . PHE A 1 79 ? -5.473 0.522 -5.864 1.00 98.50 79 PHE A C 1
ATOM 616 O O . PHE A 1 79 ? -4.470 0.659 -5.159 1.00 98.50 79 PHE A O 1
ATOM 623 N N . ILE A 1 80 ? -5.399 0.157 -7.144 1.00 98.62 80 ILE A N 1
ATOM 624 C CA . ILE A 1 80 ? -4.136 -0.165 -7.811 1.00 98.62 80 ILE A CA 1
ATOM 625 C C . ILE A 1 80 ? -3.923 0.772 -8.993 1.00 98.62 80 ILE A C 1
ATOM 627 O O . ILE A 1 80 ? -4.732 0.815 -9.922 1.00 98.62 80 ILE A O 1
ATOM 631 N N . ILE A 1 81 ? -2.828 1.530 -8.952 1.00 98.38 81 ILE A N 1
ATOM 632 C CA . ILE A 1 81 ? -2.455 2.455 -10.022 1.00 98.38 81 ILE A CA 1
ATOM 633 C C . ILE A 1 81 ? -1.584 1.779 -11.081 1.00 98.38 81 ILE A C 1
ATOM 635 O O . ILE A 1 81 ? -0.702 0.975 -10.773 1.00 98.38 81 ILE A O 1
ATOM 639 N N . GLY A 1 82 ? -1.789 2.164 -12.339 1.00 96.69 82 GLY A N 1
ATOM 640 C CA . GLY A 1 82 ? -0.938 1.749 -13.451 1.00 96.69 82 GLY A CA 1
ATOM 641 C C . GLY A 1 82 ? -1.329 0.389 -14.046 1.00 96.69 82 GLY A C 1
ATOM 642 O O . GLY A 1 82 ? -2.509 0.043 -14.046 1.00 96.69 82 GLY A O 1
ATOM 643 N N . PRO A 1 83 ? -0.371 -0.376 -14.603 1.00 96.94 83 PRO A N 1
ATOM 644 C CA . PRO A 1 83 ? -0.662 -1.513 -15.484 1.00 96.94 83 PRO A CA 1
ATOM 645 C C . PRO A 1 83 ? -1.346 -2.698 -14.790 1.00 96.94 83 PRO A C 1
ATOM 647 O O . PRO A 1 83 ? -1.895 -3.550 -15.476 1.00 96.94 83 PRO A O 1
ATOM 650 N N . HIS A 1 84 ? -1.307 -2.743 -13.458 1.00 97.44 84 HIS A N 1
ATOM 651 C CA . HIS A 1 84 ? -1.955 -3.772 -12.640 1.00 97.44 84 HIS A CA 1
ATOM 652 C C . HIS A 1 84 ? -3.313 -3.330 -12.079 1.00 97.44 84 HIS A C 1
ATOM 654 O O . HIS A 1 84 ? -3.940 -4.060 -11.313 1.00 97.44 84 HIS A O 1
ATOM 660 N N . GLY A 1 85 ? -3.767 -2.117 -12.407 1.00 97.62 85 GLY A N 1
ATOM 661 C CA . GLY A 1 85 ? -5.079 -1.632 -11.999 1.00 97.62 85 GLY A CA 1
ATOM 662 C C . GLY A 1 85 ? -6.188 -2.528 -12.543 1.00 97.62 85 GLY A C 1
ATOM 663 O O . GLY A 1 85 ? -6.264 -2.741 -13.749 1.00 97.62 85 GLY A O 1
ATOM 664 N N . GLY A 1 86 ? -7.060 -3.035 -11.668 1.00 97.69 86 GLY A N 1
ATOM 665 C CA . GLY A 1 86 ? -8.134 -3.957 -12.057 1.00 97.69 86 GLY A CA 1
ATOM 666 C C . GLY A 1 86 ? -7.790 -5.433 -11.867 1.00 97.69 86 GLY A C 1
ATOM 667 O O . GLY A 1 86 ? -8.699 -6.265 -11.790 1.00 97.69 86 GLY A O 1
ATOM 668 N N . ASP A 1 87 ? -6.505 -5.777 -11.725 1.00 98.31 87 ASP A N 1
ATOM 669 C CA . ASP A 1 87 ? -6.090 -7.152 -11.454 1.00 98.31 87 ASP A CA 1
ATOM 670 C C . ASP A 1 87 ? -6.754 -7.648 -10.161 1.00 98.31 87 ASP A C 1
ATOM 672 O O . ASP A 1 87 ? -6.877 -6.913 -9.176 1.00 98.31 87 ASP A O 1
ATOM 676 N N . GLY A 1 88 ? -7.233 -8.895 -10.170 1.00 96.50 88 GLY A N 1
ATOM 677 C CA . GLY A 1 88 ? -7.929 -9.493 -9.025 1.00 96.50 88 GLY A CA 1
ATOM 678 C C . GLY A 1 88 ? -9.264 -8.830 -8.659 1.00 96.50 88 GLY A C 1
ATOM 679 O O . GLY A 1 88 ? -9.788 -9.108 -7.585 1.00 96.50 88 GLY A O 1
ATOM 680 N N . GLY A 1 89 ? -9.814 -7.965 -9.520 1.00 98.06 89 GLY A N 1
ATOM 681 C CA . GLY A 1 89 ? -11.042 -7.210 -9.252 1.00 98.06 89 GLY A CA 1
ATOM 682 C C . GLY A 1 89 ? -10.828 -5.934 -8.436 1.00 98.06 89 GLY A C 1
ATOM 683 O O . GLY A 1 89 ? -11.803 -5.359 -7.957 1.00 98.06 89 GLY A O 1
ATOM 684 N N . THR A 1 90 ? -9.575 -5.503 -8.260 1.00 98.38 90 THR A N 1
ATOM 685 C CA . THR A 1 90 ? -9.239 -4.242 -7.583 1.00 98.38 90 THR A CA 1
ATOM 686 C C . THR A 1 90 ? -9.780 -3.026 -8.337 1.00 98.38 90 THR A C 1
ATOM 688 O O . THR A 1 90 ? -10.090 -3.085 -9.528 1.00 98.38 90 THR A O 1
ATOM 691 N N . VAL A 1 91 ? -9.872 -1.882 -7.666 1.00 98.25 91 VAL A N 1
ATOM 692 C CA . VAL A 1 91 ? -10.218 -0.621 -8.320 1.00 98.25 91 VAL A CA 1
ATOM 693 C C . VAL A 1 91 ? -9.018 -0.126 -9.128 1.00 98.25 91 VAL A C 1
ATOM 695 O O . VAL A 1 91 ? -7.973 0.224 -8.574 1.00 98.25 91 VAL A O 1
ATOM 698 N N . ALA A 1 92 ? -9.175 -0.081 -10.450 1.00 98.19 92 ALA A N 1
ATOM 699 C CA . ALA A 1 92 ? -8.164 0.451 -11.354 1.00 98.19 92 ALA A CA 1
ATOM 700 C C . ALA A 1 92 ? -8.053 1.978 -11.223 1.00 98.19 92 ALA A C 1
ATOM 702 O O .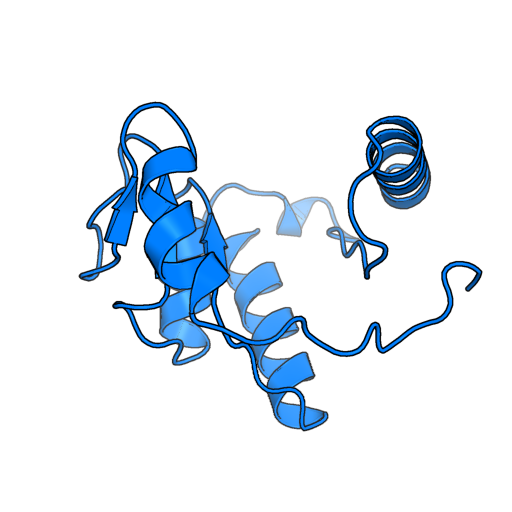 ALA A 1 92 ? -9.038 2.698 -11.394 1.00 98.19 92 ALA A O 1
ATOM 703 N N . ILE A 1 93 ? -6.842 2.475 -10.972 1.00 97.81 93 ILE A N 1
ATOM 704 C CA . ILE A 1 93 ? -6.529 3.906 -10.940 1.00 97.81 93 ILE A CA 1
ATOM 705 C C . ILE A 1 93 ? -5.657 4.261 -12.148 1.00 97.81 93 ILE A C 1
ATOM 707 O O . ILE A 1 93 ? -4.577 3.701 -12.353 1.00 97.81 93 ILE A O 1
ATOM 711 N N . ALA A 1 94 ? -6.125 5.214 -12.955 1.00 93.31 94 ALA A N 1
ATOM 712 C CA . ALA A 1 94 ? -5.424 5.694 -14.140 1.00 93.31 94 ALA A CA 1
ATOM 713 C C . ALA A 1 94 ? -4.768 7.055 -13.872 1.00 93.31 94 ALA A C 1
ATOM 715 O O . ALA A 1 94 ? -5.439 7.999 -13.463 1.00 93.31 94 ALA A O 1
ATOM 716 N N . GLY A 1 95 ? -3.470 7.168 -14.162 1.00 91.75 95 GLY A N 1
ATOM 717 C CA . GLY A 1 95 ? -2.731 8.432 -14.109 1.00 91.75 95 GLY A CA 1
ATOM 718 C C . GLY A 1 95 ? -2.389 8.894 -12.694 1.00 91.75 95 GLY A C 1
ATOM 719 O O . GLY A 1 95 ? -1.223 8.841 -12.313 1.00 91.75 95 GLY A O 1
ATOM 720 N N . ASP A 1 96 ? -3.385 9.338 -11.928 1.00 95.06 96 ASP A N 1
ATOM 721 C CA . ASP A 1 96 ? -3.206 9.871 -10.577 1.00 95.06 96 ASP A CA 1
ATOM 722 C C . ASP A 1 96 ? -4.318 9.434 -9.605 1.00 95.06 96 ASP A C 1
ATOM 724 O O . ASP A 1 96 ? -5.339 8.856 -9.981 1.00 95.06 96 ASP A O 1
ATOM 728 N N . TRP A 1 97 ? -4.103 9.703 -8.317 1.00 95.88 97 TRP A N 1
ATOM 729 C CA . TRP A 1 97 ? -4.963 9.238 -7.227 1.00 95.88 97 TRP A CA 1
ATOM 730 C C . TRP A 1 97 ? -6.289 9.996 -7.083 1.00 95.88 97 TRP A C 1
ATOM 732 O O . TRP A 1 97 ? -7.099 9.639 -6.227 1.00 95.88 97 TRP A O 1
ATOM 742 N N . SER A 1 98 ? -6.561 11.007 -7.912 1.00 95.56 98 SER A N 1
ATOM 743 C CA . SER A 1 98 ? -7.791 11.804 -7.824 1.00 95.56 98 SER A CA 1
ATOM 744 C C . SER A 1 98 ? -9.047 10.952 -7.984 1.00 95.56 98 SER A C 1
ATOM 746 O O . SER A 1 98 ? -10.067 11.243 -7.360 1.00 95.56 98 SER A O 1
ATOM 748 N N . ALA A 1 99 ? -8.967 9.856 -8.746 1.00 94.12 99 ALA A N 1
ATOM 749 C CA . ALA A 1 99 ? -10.065 8.907 -8.915 1.00 94.12 99 ALA A CA 1
ATOM 750 C C . ALA A 1 99 ? -10.456 8.173 -7.614 1.00 94.12 99 ALA A C 1
ATOM 752 O O . ALA A 1 99 ? -11.594 7.726 -7.491 1.00 94.12 99 ALA A O 1
ATOM 753 N N . ALA A 1 100 ? -9.561 8.092 -6.623 1.00 95.31 100 ALA A N 1
ATOM 754 C CA . ALA A 1 100 ? -9.856 7.501 -5.317 1.00 95.31 100 ALA A CA 1
ATOM 755 C C . ALA A 1 100 ? -10.423 8.516 -4.301 1.00 95.31 100 ALA A C 1
ATOM 757 O O . ALA A 1 100 ? -11.000 8.122 -3.285 1.00 95.31 100 ALA A O 1
ATOM 758 N N . LEU A 1 101 ? -10.314 9.826 -4.568 1.00 94.56 101 LEU A N 1
ATOM 759 C CA . LEU A 1 101 ? -10.777 10.875 -3.649 1.00 94.56 101 LEU A CA 1
ATOM 760 C C . LEU A 1 101 ? -12.269 10.790 -3.291 1.00 94.56 101 LEU A C 1
ATOM 762 O O . LEU A 1 101 ? -12.587 11.044 -2.128 1.00 94.56 101 LEU A O 1
ATOM 766 N N . PRO A 1 102 ? -13.199 10.460 -4.213 1.00 95.12 102 PRO A N 1
ATOM 767 C CA . PRO A 1 102 ? -14.607 10.313 -3.854 1.00 95.12 102 PRO A CA 1
ATOM 768 C C . PRO A 1 102 ? -14.833 9.252 -2.775 1.00 95.12 102 PRO A C 1
ATOM 770 O O . PRO A 1 102 ? -15.578 9.510 -1.834 1.00 95.12 102 PRO A O 1
ATOM 773 N N . TRP A 1 103 ? -14.148 8.106 -2.869 1.00 94.56 103 TRP A N 1
ATOM 774 C CA . TRP A 1 103 ? -14.210 7.064 -1.845 1.00 94.56 103 TRP A CA 1
ATOM 775 C C . TRP A 1 103 ? -13.600 7.567 -0.534 1.00 94.56 103 TRP A C 1
ATOM 777 O O . TRP A 1 103 ? -14.250 7.501 0.507 1.00 94.56 103 TRP A O 1
ATOM 787 N N . ALA A 1 104 ? -12.397 8.153 -0.582 1.00 93.12 104 ALA A N 1
ATOM 788 C CA . ALA A 1 104 ? -11.697 8.623 0.615 1.00 93.12 104 ALA A CA 1
ATOM 789 C C . ALA A 1 104 ? -12.513 9.660 1.407 1.00 93.12 104 ALA A C 1
ATOM 791 O O . ALA A 1 104 ? -12.623 9.557 2.621 1.00 93.12 104 ALA A O 1
ATOM 792 N N . ARG A 1 105 ? -13.166 10.609 0.723 1.00 94.44 105 ARG A N 1
ATOM 793 C CA . ARG A 1 105 ? -13.990 11.663 1.349 1.00 94.44 105 ARG A CA 1
ATOM 794 C C . ARG A 1 105 ? -15.252 11.151 2.047 1.00 94.44 105 ARG A C 1
ATOM 796 O O . ARG A 1 105 ? -15.826 11.879 2.851 1.00 94.44 105 ARG A O 1
ATOM 803 N N . GLN A 1 106 ? -15.716 9.950 1.713 1.00 95.00 106 GLN A N 1
ATOM 804 C CA . GLN A 1 106 ? -16.890 9.331 2.340 1.00 95.00 106 GLN A CA 1
ATOM 805 C C . GLN A 1 106 ? -16.533 8.525 3.594 1.00 95.00 106 GLN A C 1
ATOM 807 O O . GLN A 1 106 ? -17.429 8.081 4.311 1.00 95.00 106 GLN A O 1
ATOM 812 N N . HIS A 1 107 ? -15.243 8.337 3.867 1.00 91.12 107 HIS A N 1
ATOM 813 C CA . HIS A 1 107 ? -14.756 7.572 5.003 1.00 91.12 107 HIS A CA 1
ATOM 814 C C . HIS A 1 107 ? -14.134 8.513 6.031 1.00 91.12 107 HIS A C 1
ATOM 816 O O . HIS A 1 107 ? -13.450 9.471 5.685 1.00 91.12 107 HIS A O 1
ATOM 822 N N . ALA A 1 108 ? -14.394 8.247 7.310 1.00 86.69 108 ALA A N 1
ATOM 823 C CA . ALA A 1 108 ? -13.777 9.007 8.385 1.00 86.69 108 ALA A CA 1
ATOM 824 C C . ALA A 1 108 ? -12.263 8.768 8.410 1.00 86.69 108 ALA A C 1
ATOM 826 O O . ALA A 1 108 ? -11.806 7.638 8.199 1.00 86.69 108 ALA A O 1
ATOM 827 N N . ASP A 1 109 ? -11.511 9.816 8.742 1.00 84.38 109 ASP A 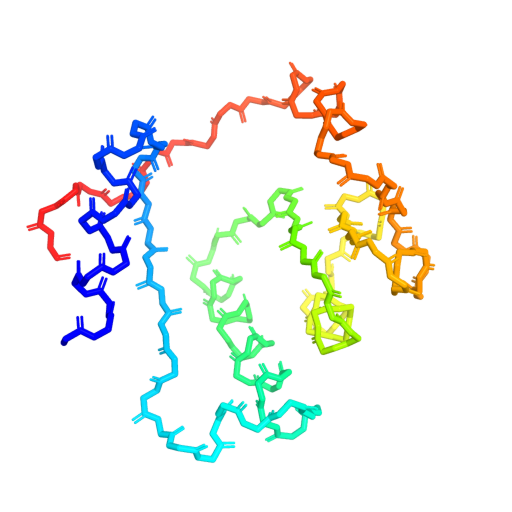N 1
ATOM 828 C CA . ASP A 1 109 ? -10.082 9.698 8.999 1.00 84.38 109 ASP A CA 1
ATOM 829 C C . ASP A 1 109 ? -9.834 8.665 10.103 1.00 84.38 109 ASP A C 1
ATOM 831 O O . ASP A 1 109 ? -10.513 8.631 11.136 1.00 84.38 109 ASP A O 1
ATOM 835 N N . ALA A 1 110 ? -8.843 7.801 9.886 1.00 81.62 110 ALA A N 1
ATOM 836 C CA . ALA A 1 110 ? -8.397 6.902 10.932 1.00 81.62 110 ALA A CA 1
ATOM 837 C C . ALA A 1 110 ? -7.772 7.726 12.065 1.00 81.62 110 ALA A C 1
ATOM 839 O O . ALA A 1 110 ? -6.957 8.617 11.819 1.00 81.62 110 ALA A O 1
ATOM 840 N N . ALA A 1 111 ? -8.111 7.401 13.315 1.00 80.50 111 ALA A N 1
ATOM 841 C CA . ALA A 1 111 ? -7.376 7.937 14.452 1.00 80.50 111 ALA A CA 1
ATOM 842 C C . ALA A 1 111 ? -5.899 7.558 14.291 1.00 80.50 111 ALA A C 1
ATOM 844 O O . ALA A 1 111 ? -5.594 6.378 14.112 1.00 80.50 111 ALA A O 1
ATOM 845 N N . VAL A 1 112 ? -5.001 8.546 14.336 1.00 70.62 112 VAL A N 1
ATOM 846 C CA . VAL A 1 112 ? -3.554 8.323 14.231 1.00 70.62 112 VAL A CA 1
ATOM 847 C C . VAL A 1 112 ? -3.139 7.469 15.434 1.00 70.62 112 VAL A C 1
ATOM 849 O O . VAL A 1 112 ? -3.156 7.971 16.559 1.00 70.62 112 VAL A O 1
ATOM 852 N N . PRO A 1 113 ? -2.812 6.177 15.253 1.00 57.66 113 PRO A N 1
ATOM 853 C CA . PRO A 1 113 ? -2.715 5.266 16.386 1.00 57.66 113 PRO A CA 1
ATOM 854 C C . PRO A 1 113 ? -1.365 5.349 17.106 1.00 57.66 113 PRO A C 1
ATOM 856 O O . PRO A 1 113 ? -1.201 4.719 18.146 1.00 57.66 113 PRO A O 1
ATOM 859 N N . ILE A 1 114 ? -0.392 6.092 16.564 1.00 56.50 114 ILE A N 1
ATOM 860 C CA . ILE A 1 114 ? 0.965 6.186 17.108 1.00 56.50 114 ILE A CA 1
ATOM 861 C C . ILE A 1 114 ? 1.421 7.644 17.019 1.00 56.50 114 ILE A C 1
ATOM 863 O O . ILE A 1 114 ? 1.394 8.230 15.935 1.00 56.50 114 ILE A O 1
ATOM 867 N N . ALA A 1 115 ? 1.807 8.228 18.156 1.00 45.28 115 ALA A N 1
ATOM 868 C CA . ALA A 1 115 ? 2.453 9.537 18.198 1.00 45.28 115 ALA A CA 1
ATOM 869 C C . ALA A 1 115 ? 3.686 9.525 17.274 1.00 45.28 115 ALA A C 1
ATOM 871 O O . ALA A 1 115 ? 4.361 8.502 17.150 1.00 45.28 115 ALA A O 1
ATOM 872 N N . ALA A 1 116 ? 3.954 10.634 16.589 1.00 46.25 116 ALA A N 1
ATOM 873 C CA . ALA A 1 116 ? 4.958 10.764 15.529 1.00 46.25 116 ALA A CA 1
ATOM 874 C C . ALA A 1 116 ? 6.432 10.632 16.000 1.00 46.25 116 ALA A C 1
ATOM 876 O O . ALA A 1 116 ? 7.351 11.006 15.270 1.00 46.25 116 ALA A O 1
ATOM 877 N N . ASP A 1 117 ? 6.659 10.111 17.203 1.00 38.06 117 ASP A N 1
ATOM 878 C CA . ASP A 1 117 ? 7.866 10.284 18.002 1.00 38.06 117 ASP A CA 1
ATOM 879 C C . ASP A 1 117 ? 8.370 8.982 18.673 1.00 38.06 117 ASP A C 1
ATOM 881 O O . ASP A 1 117 ? 9.102 9.036 19.661 1.00 38.06 117 ASP A O 1
ATOM 885 N N . GLN A 1 118 ? 8.072 7.806 18.091 1.00 38.56 118 GLN A N 1
ATOM 886 C CA . GLN A 1 118 ? 8.773 6.537 18.394 1.00 38.56 118 GLN A CA 1
ATOM 887 C C . GLN A 1 118 ? 9.398 5.860 17.161 1.00 38.56 118 GLN A C 1
ATOM 889 O O . GLN A 1 118 ? 8.711 5.661 16.129 1.00 38.56 118 GLN A O 1
#

Secondary structure (DSSP, 8-state):
-HHHHHHHHHHHTTPPP------SSGGGGSSSIIIIIHHHHHHHHHHHHTT-----EEE-SHHHHHHHHHTT--GGGEEEESTTTTGGG-EEE-SSGGGGHHHHHTSPPPP--S-TT-

pLDDT: mean 91.36, std 11.62, range [38.06, 98.62]

Radius of gyration: 14.63 Å; Cα contacts (8 Å, |Δi|>4): 145; chains: 1; bounding box: 35×33×34 Å

Mean predicted aligned error: 4.23 Å